Protein AF-A0A967L587-F1 (afdb_monomer_lite)

Radius of gyration: 14.09 Å; chains: 1; bounding box: 35×17×43 Å

Sequence (93 aa):
RRYRFQAWLRAENITTESGPRLEVADADRHSGRVARSPGLVGTRDWVLQQTEFEAGPDTRLLRVGLVRLPSRRVSNQIRGTVRAGGFSLRAVE

pLDDT: mean 90.34, std 9.2, range [59.91, 98.44]

Foldseek 3Di:
DKKKKKWKKWWAAWPACQAKWKWKFQPVDPVTTFWIWHHDHHGDGTDMTMDMGDADPPRPDMDIDIDTDQDPDDPRDTDTDMDIDDIDMDGDD

Structure (mmCIF, N/CA/C/O backbone):
data_AF-A0A967L587-F1
#
_entry.id   AF-A0A967L587-F1
#
loop_
_atom_site.group_PDB
_atom_site.id
_atom_site.type_symbol
_atom_site.label_atom_id
_atom_site.label_alt_id
_atom_site.label_comp_id
_atom_site.label_asym_id
_atom_site.label_entity_id
_atom_site.label_seq_id
_atom_site.pdbx_PDB_ins_code
_atom_site.Cartn_x
_atom_site.Cartn_y
_atom_site.Cartn_z
_atom_site.occupancy
_atom_site.B_iso_or_equiv
_atom_site.auth_seq_id
_atom_site.auth_comp_id
_atom_site.auth_asym_id
_atom_site.auth_atom_id
_atom_site.pdbx_PDB_model_num
ATOM 1 N N . ARG A 1 1 ? -11.641 8.323 15.369 1.00 83.06 1 ARG A N 1
ATOM 2 C CA . ARG A 1 1 ? -10.453 7.561 15.847 1.00 83.06 1 ARG A CA 1
ATOM 3 C C . ARG A 1 1 ? -9.454 7.502 14.704 1.00 83.06 1 ARG A C 1
ATOM 5 O O . ARG A 1 1 ? -9.891 7.251 13.580 1.00 83.06 1 ARG A O 1
ATOM 12 N N . ARG A 1 2 ? -8.171 7.764 14.967 1.00 93.12 2 ARG A N 1
ATOM 13 C CA . ARG A 1 2 ? -7.124 7.759 13.942 1.00 93.12 2 ARG A CA 1
ATOM 14 C C . ARG A 1 2 ? -6.431 6.402 13.892 1.00 93.12 2 ARG A C 1
ATOM 16 O O . ARG A 1 2 ? -6.234 5.748 14.914 1.00 93.12 2 ARG A O 1
ATOM 23 N N . TYR A 1 3 ? -6.099 5.972 12.687 1.00 95.94 3 TYR A N 1
ATOM 24 C CA . TYR A 1 3 ? -5.478 4.686 12.416 1.00 95.94 3 TYR A CA 1
ATOM 25 C C . TYR A 1 3 ? -4.337 4.850 11.423 1.00 95.94 3 TYR A C 1
ATOM 27 O O . TYR A 1 3 ? -4.331 5.769 10.604 1.00 95.94 3 TYR A O 1
ATOM 35 N N . ARG A 1 4 ? -3.404 3.901 11.456 1.00 97.56 4 ARG A N 1
ATOM 36 C CA . ARG A 1 4 ? -2.320 3.771 10.488 1.00 97.56 4 ARG A CA 1
ATOM 37 C C . ARG A 1 4 ? -2.363 2.397 9.843 1.00 97.56 4 ARG A C 1
ATOM 39 O O . ARG A 1 4 ? -2.297 1.381 10.537 1.00 97.56 4 ARG A O 1
ATOM 46 N N . PHE A 1 5 ? -2.426 2.385 8.516 1.00 98.06 5 PHE A N 1
ATOM 47 C CA . PHE A 1 5 ? -2.253 1.192 7.697 1.00 98.06 5 PHE A CA 1
ATOM 48 C C . PHE A 1 5 ? -0.873 1.225 7.045 1.00 98.06 5 PHE A C 1
ATOM 50 O O . PHE A 1 5 ? -0.494 2.234 6.450 1.00 98.06 5 PHE A O 1
ATOM 57 N N . GLN A 1 6 ? -0.116 0.138 7.166 1.00 98.31 6 GLN A N 1
ATOM 58 C CA . GLN A 1 6 ? 1.248 0.053 6.646 1.00 98.31 6 GLN A CA 1
ATOM 59 C C . GLN A 1 6 ? 1.592 -1.361 6.167 1.00 98.31 6 GLN A C 1
ATOM 61 O O . GLN A 1 6 ? 0.984 -2.336 6.614 1.00 98.31 6 GLN A O 1
ATOM 66 N N . ALA A 1 7 ? 2.584 -1.453 5.284 1.00 98.44 7 ALA A N 1
ATOM 67 C CA . ALA A 1 7 ? 3.193 -2.699 4.827 1.00 98.44 7 ALA A CA 1
ATOM 68 C C . ALA A 1 7 ? 4.589 -2.433 4.243 1.00 98.44 7 ALA A C 1
ATOM 70 O O . ALA A 1 7 ? 4.890 -1.320 3.802 1.00 98.44 7 ALA A O 1
ATOM 71 N N . TRP A 1 8 ? 5.425 -3.468 4.189 1.00 98.31 8 TRP A N 1
ATOM 72 C CA . TRP A 1 8 ? 6.681 -3.448 3.442 1.00 98.31 8 TRP A CA 1
ATOM 73 C C . TRP A 1 8 ? 6.420 -3.821 1.990 1.00 98.31 8 TRP A C 1
ATOM 75 O O . TRP A 1 8 ? 5.746 -4.817 1.720 1.00 98.31 8 TRP A O 1
ATOM 85 N N . LEU A 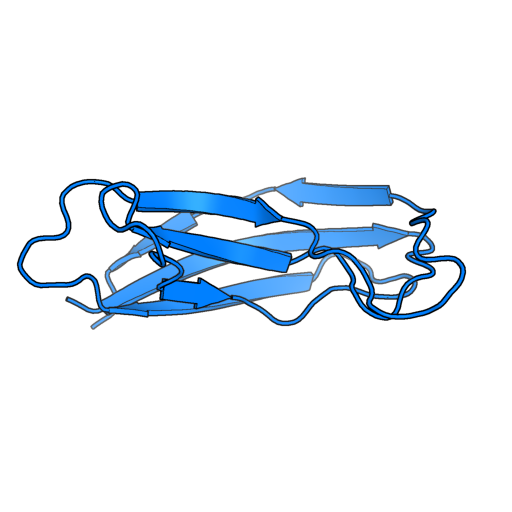1 9 ? 6.943 -3.028 1.055 1.00 97.88 9 LEU A N 1
ATOM 86 C CA . LEU A 1 9 ? 6.798 -3.253 -0.381 1.00 97.88 9 LEU A CA 1
ATOM 87 C C . LEU A 1 9 ? 8.172 -3.271 -1.050 1.00 97.88 9 LEU A C 1
ATOM 89 O O . LEU A 1 9 ? 9.004 -2.415 -0.772 1.00 97.88 9 LEU A O 1
ATOM 93 N N . ARG A 1 10 ? 8.372 -4.195 -1.988 1.00 98.00 10 ARG A N 1
ATOM 94 C CA . ARG A 1 10 ? 9.506 -4.216 -2.921 1.00 98.00 10 ARG A CA 1
ATOM 95 C C . ARG A 1 10 ? 8.971 -4.201 -4.346 1.00 98.00 10 ARG A C 1
ATOM 97 O O . ARG A 1 10 ? 8.061 -4.968 -4.659 1.00 98.00 10 ARG A O 1
ATOM 104 N N . ALA A 1 11 ? 9.535 -3.351 -5.199 1.00 96.94 11 ALA A N 1
ATOM 105 C CA . ALA A 1 11 ? 9.134 -3.211 -6.598 1.00 96.94 11 ALA A CA 1
ATOM 106 C C . ALA A 1 11 ? 10.287 -3.525 -7.548 1.00 96.94 11 ALA A C 1
ATOM 108 O O . ALA A 1 11 ? 11.420 -3.106 -7.329 1.00 96.94 11 ALA A O 1
ATOM 109 N N . GLU A 1 12 ? 9.970 -4.206 -8.642 1.00 97.50 12 GLU A N 1
ATOM 110 C CA . GLU A 1 12 ? 10.901 -4.530 -9.719 1.00 97.50 12 GLU A CA 1
ATOM 111 C C . GLU A 1 12 ? 10.294 -4.072 -11.046 1.00 97.50 12 GLU A C 1
ATOM 113 O O . GLU A 1 12 ? 9.272 -4.603 -11.484 1.00 97.50 12 GLU A O 1
ATOM 118 N N . ASN A 1 13 ? 10.932 -3.084 -11.681 1.00 94.81 13 ASN A N 1
ATOM 119 C CA . ASN A 1 13 ? 10.605 -2.575 -13.015 1.00 94.81 13 ASN A CA 1
ATOM 120 C C . ASN A 1 13 ? 9.140 -2.141 -13.209 1.00 94.81 13 ASN A C 1
ATOM 122 O O . ASN A 1 13 ? 8.532 -2.448 -14.235 1.00 94.81 13 ASN A O 1
ATOM 126 N N . ILE A 1 14 ? 8.573 -1.395 -12.253 1.00 93.56 14 ILE A N 1
ATOM 127 C CA . ILE A 1 14 ? 7.231 -0.813 -12.398 1.00 93.56 14 ILE A CA 1
ATOM 128 C C . ILE A 1 14 ? 7.275 0.367 -13.374 1.00 93.56 14 ILE A C 1
ATOM 130 O O . ILE A 1 14 ? 7.758 1.450 -13.050 1.00 93.56 14 ILE A O 1
ATOM 134 N N . THR A 1 15 ? 6.750 0.150 -14.577 1.00 86.31 15 THR A N 1
ATOM 135 C CA . THR A 1 15 ? 6.906 1.026 -15.763 1.00 86.31 15 THR A CA 1
ATOM 136 C C . THR A 1 15 ? 5.756 2.012 -15.987 1.00 86.31 15 THR A C 1
ATOM 138 O O . THR A 1 15 ? 5.576 2.531 -17.082 1.00 86.31 15 THR A O 1
ATOM 141 N N . THR A 1 16 ? 4.960 2.291 -14.958 1.00 82.81 16 THR A N 1
ATOM 142 C CA . THR A 1 16 ? 3.808 3.202 -15.040 1.00 82.81 16 THR A CA 1
ATOM 143 C C . THR A 1 16 ? 3.979 4.381 -14.090 1.00 82.81 16 THR A C 1
ATOM 145 O O . THR A 1 16 ? 4.532 4.212 -13.005 1.00 82.81 16 THR A O 1
ATOM 148 N N . GLU A 1 17 ? 3.436 5.558 -14.427 1.00 82.38 17 GLU A N 1
ATOM 149 C CA . GLU A 1 17 ? 3.333 6.653 -13.453 1.00 82.38 17 GLU A CA 1
ATOM 150 C C . GLU A 1 17 ? 2.293 6.379 -12.348 1.00 82.38 17 GLU A C 1
ATOM 152 O O . GLU A 1 17 ? 2.331 6.992 -11.281 1.00 82.38 17 GLU A O 1
ATOM 157 N N . SER A 1 18 ? 1.374 5.429 -12.567 1.00 87.38 18 SER A N 1
ATOM 158 C CA . SER A 1 18 ? 0.360 5.023 -11.590 1.00 87.38 18 SER A CA 1
ATOM 159 C C . SER A 1 18 ? 0.694 3.661 -10.977 1.00 87.38 18 SER A C 1
ATOM 161 O O . SER A 1 18 ? 0.018 2.654 -11.198 1.00 87.38 18 SER A O 1
ATOM 163 N N . GLY A 1 19 ? 1.772 3.635 -10.193 1.00 91.81 19 GLY A N 1
ATOM 164 C CA . GLY A 1 19 ? 2.252 2.433 -9.512 1.00 91.81 19 GLY A CA 1
ATOM 165 C C . GLY A 1 19 ? 1.299 1.861 -8.445 1.00 91.81 19 GLY A C 1
ATOM 166 O O . GLY A 1 19 ? 0.356 2.546 -8.022 1.00 91.81 19 GLY A O 1
ATOM 167 N N . PRO A 1 20 ? 1.520 0.620 -7.977 1.00 94.38 20 PRO A N 1
ATOM 168 C CA . PRO A 1 20 ? 0.777 0.040 -6.856 1.00 94.38 20 PRO A CA 1
ATOM 169 C C . PRO A 1 20 ? 0.961 0.838 -5.557 1.00 94.38 20 PRO A C 1
ATOM 171 O O . PRO A 1 20 ? 2.030 1.403 -5.322 1.00 94.38 20 PRO A O 1
ATOM 174 N N . ARG A 1 21 ? -0.080 0.902 -4.721 1.00 95.62 21 ARG A N 1
ATOM 175 C CA . ARG A 1 21 ? -0.099 1.664 -3.457 1.00 95.62 21 ARG A CA 1
ATOM 176 C C . ARG A 1 21 ? -1.025 1.038 -2.430 1.00 95.62 21 ARG A C 1
ATOM 178 O O . ARG A 1 21 ? -1.931 0.293 -2.799 1.00 95.62 21 ARG A O 1
ATOM 185 N N . LEU A 1 22 ? -0.833 1.389 -1.165 1.00 97.56 22 LEU A N 1
ATOM 186 C CA . LEU A 1 22 ? -1.791 1.050 -0.123 1.00 97.56 22 LEU A CA 1
ATOM 187 C C . LEU A 1 22 ? -3.052 1.899 -0.283 1.00 97.56 22 LEU A C 1
ATOM 189 O O . LEU A 1 22 ? -2.967 3.093 -0.576 1.00 97.56 22 LEU A O 1
ATOM 193 N N . GLU A 1 23 ? -4.210 1.284 -0.079 1.00 96.44 23 GLU A N 1
ATOM 194 C CA . GLU A 1 23 ? -5.505 1.955 -0.018 1.00 96.44 23 GLU A CA 1
ATOM 195 C C . GLU A 1 23 ? -6.284 1.497 1.210 1.00 96.44 23 GLU A C 1
ATOM 197 O O . GLU A 1 23 ? -6.258 0.321 1.579 1.00 96.44 23 GLU A O 1
ATOM 202 N N . VAL A 1 24 ? -6.999 2.455 1.795 1.00 96.00 24 VAL A N 1
ATOM 203 C CA . VAL A 1 24 ? -8.055 2.241 2.778 1.00 96.00 24 VAL A CA 1
ATOM 204 C C . VAL A 1 24 ? -9.344 2.809 2.200 1.00 96.00 24 VAL A C 1
ATOM 206 O O . VAL A 1 24 ? -9.380 3.969 1.774 1.00 96.00 24 VAL A O 1
ATOM 209 N N . ALA A 1 25 ? -10.399 2.004 2.194 1.00 93.62 25 ALA A N 1
ATOM 210 C CA . ALA A 1 25 ? -11.737 2.407 1.801 1.00 93.62 25 ALA A CA 1
ATOM 211 C C . ALA A 1 25 ? -12.769 1.949 2.841 1.00 93.62 25 ALA A C 1
ATOM 213 O O . ALA A 1 25 ? -12.692 0.833 3.343 1.00 93.62 25 ALA A O 1
ATOM 214 N N . ASP A 1 26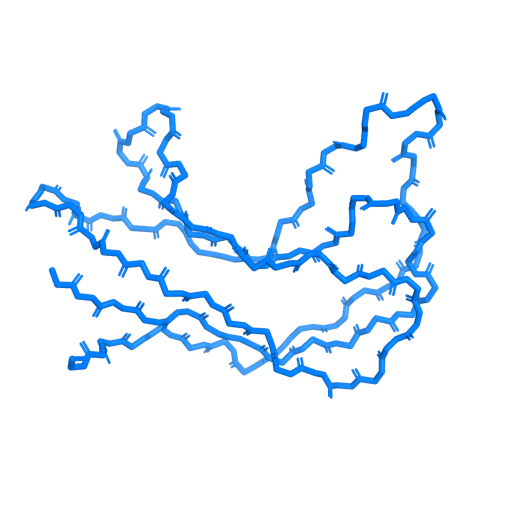 ? -13.734 2.804 3.145 1.00 91.44 26 ASP A N 1
ATOM 215 C CA . ASP A 1 26 ? -14.981 2.471 3.815 1.00 91.44 26 ASP A CA 1
ATOM 216 C C . ASP A 1 26 ? -15.820 1.621 2.856 1.00 91.44 26 ASP A C 1
ATOM 218 O O . ASP A 1 26 ? -16.110 2.039 1.730 1.00 91.44 26 ASP A O 1
ATOM 222 N N . ALA A 1 27 ? -16.126 0.393 3.274 1.00 88.31 27 ALA A N 1
ATOM 223 C CA . ALA A 1 27 ? -16.805 -0.581 2.428 1.00 88.31 27 ALA A CA 1
ATOM 224 C C . ALA A 1 27 ? -18.284 -0.234 2.200 1.00 88.31 27 ALA A C 1
ATOM 226 O O . ALA A 1 27 ? -18.845 -0.635 1.181 1.00 88.31 27 ALA A O 1
ATOM 227 N N . ASP A 1 28 ? -18.884 0.549 3.099 1.00 85.69 28 ASP A N 1
ATOM 228 C CA . ASP A 1 28 ? -20.316 0.853 3.096 1.00 85.69 28 ASP A CA 1
ATOM 229 C C . ASP A 1 28 ? -20.634 2.152 2.325 1.00 85.69 28 ASP A C 1
ATOM 231 O O . ASP A 1 28 ? -21.797 2.493 2.098 1.00 85.69 28 ASP A O 1
ATOM 235 N N . ARG A 1 29 ? -19.609 2.894 1.873 1.00 79.44 29 ARG A N 1
ATOM 236 C CA . ARG A 1 29 ? -19.763 4.171 1.153 1.00 79.44 29 ARG A CA 1
ATOM 237 C C . ARG A 1 29 ? -19.403 4.051 -0.330 1.00 79.44 29 ARG A C 1
ATOM 239 O O . ARG A 1 29 ? -18.301 3.651 -0.690 1.00 79.44 29 ARG A O 1
ATOM 246 N N . HIS A 1 30 ? -20.298 4.518 -1.207 1.00 60.06 30 HIS A N 1
ATOM 247 C CA . HIS A 1 30 ? -20.152 4.427 -2.672 1.00 60.06 30 HIS A CA 1
ATOM 248 C C . HIS A 1 30 ? -18.914 5.153 -3.239 1.00 60.06 30 HIS A C 1
ATOM 250 O O . HIS A 1 30 ? -18.322 4.690 -4.210 1.00 60.06 30 HIS A O 1
ATOM 256 N N . SER A 1 31 ? -18.471 6.261 -2.634 1.00 65.31 31 SER A N 1
ATOM 257 C CA . SER A 1 31 ? -17.211 6.939 -2.991 1.00 65.31 31 SER A CA 1
ATOM 258 C C . SER A 1 31 ? -16.022 6.525 -2.110 1.00 65.31 31 SER A C 1
ATOM 260 O O . SER A 1 31 ? -14.940 7.089 -2.274 1.00 65.31 31 SER A O 1
ATOM 262 N N . GLY A 1 32 ? -16.222 5.549 -1.210 1.00 68.38 32 GLY A N 1
ATOM 263 C CA . GLY A 1 32 ? -15.646 5.342 0.129 1.00 68.38 32 GLY A CA 1
ATOM 264 C C . GLY A 1 32 ? -14.133 5.276 0.321 1.00 68.38 32 GLY A C 1
ATOM 265 O O . GLY A 1 32 ? -13.682 4.820 1.358 1.00 68.38 32 GLY A O 1
ATOM 266 N N . ARG A 1 33 ? -13.301 5.743 -0.606 1.00 81.38 33 ARG A N 1
ATOM 267 C CA 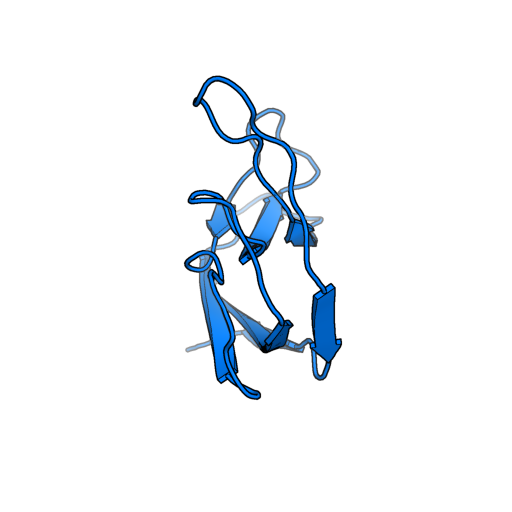. ARG A 1 33 ? -11.864 5.910 -0.370 1.00 81.38 33 ARG A CA 1
ATOM 268 C C . ARG A 1 33 ? -11.621 6.842 0.819 1.00 81.38 33 ARG A C 1
ATOM 270 O O . ARG A 1 33 ? -11.974 8.017 0.764 1.00 81.38 33 ARG A O 1
ATOM 277 N N . VAL A 1 34 ? -10.899 6.335 1.812 1.00 88.75 34 VAL A N 1
ATOM 278 C CA . VAL A 1 34 ? -10.488 7.097 2.994 1.00 88.75 34 VAL A CA 1
ATOM 279 C C . VAL A 1 34 ? -9.067 7.628 2.825 1.00 88.75 34 VAL A C 1
ATOM 281 O O . VAL A 1 34 ? -8.838 8.823 2.977 1.00 88.75 34 VAL A O 1
ATOM 284 N N . ALA A 1 35 ? -8.113 6.770 2.450 1.00 94.19 35 ALA A N 1
ATOM 285 C CA . ALA A 1 35 ? -6.708 7.162 2.338 1.00 94.19 35 ALA A CA 1
ATOM 286 C C . ALA A 1 35 ? -5.917 6.295 1.352 1.00 94.19 35 ALA A C 1
ATOM 288 O O . ALA A 1 35 ? -6.317 5.178 1.011 1.00 94.19 35 ALA A O 1
ATOM 289 N N . ARG A 1 36 ? -4.786 6.828 0.875 1.00 95.62 36 ARG A N 1
ATOM 290 C CA . ARG A 1 36 ? -3.839 6.132 -0.005 1.00 95.62 36 ARG A CA 1
ATOM 291 C C . ARG A 1 36 ? -2.407 6.530 0.322 1.00 95.62 36 ARG A C 1
ATOM 293 O O . ARG A 1 36 ? -2.139 7.696 0.599 1.00 95.62 36 ARG A O 1
ATOM 300 N N . SER A 1 37 ? -1.484 5.583 0.196 1.00 95.94 37 SER A N 1
ATOM 301 C CA . SER A 1 37 ? -0.056 5.905 0.146 1.00 95.94 37 SER A CA 1
ATOM 302 C C . SER A 1 37 ? 0.343 6.424 -1.249 1.00 95.94 37 SER A C 1
ATOM 304 O O . SER A 1 37 ? -0.403 6.252 -2.229 1.00 95.94 37 SER A O 1
ATOM 306 N N . PRO A 1 38 ? 1.543 7.011 -1.394 1.00 93.50 38 PRO A N 1
ATOM 307 C CA . PRO A 1 38 ? 2.174 7.175 -2.698 1.00 93.50 38 PRO A CA 1
ATOM 308 C C . PRO A 1 38 ? 2.298 5.837 -3.443 1.00 93.50 38 PRO A C 1
ATOM 310 O O . PRO A 1 38 ? 2.373 4.768 -2.833 1.00 93.50 38 PRO A O 1
ATOM 313 N N . GLY A 1 39 ? 2.300 5.900 -4.776 1.00 92.75 39 GLY A N 1
ATOM 314 C CA . GLY A 1 39 ? 2.505 4.727 -5.627 1.00 92.75 39 GLY A CA 1
ATOM 315 C C . GLY A 1 39 ? 3.979 4.401 -5.804 1.00 92.75 39 GLY A C 1
ATOM 316 O O . GLY A 1 39 ? 4.786 5.306 -6.002 1.00 92.75 39 GLY A O 1
ATOM 317 N N . LEU A 1 40 ? 4.317 3.113 -5.780 1.00 94.12 40 LEU A N 1
ATOM 318 C CA . LEU A 1 40 ? 5.671 2.640 -6.052 1.00 94.12 40 LEU A CA 1
ATOM 319 C C . LEU A 1 40 ? 5.910 2.522 -7.558 1.00 94.12 40 LEU A C 1
ATOM 321 O O . LEU A 1 40 ? 5.175 1.823 -8.252 1.00 94.12 40 LEU A O 1
ATOM 325 N N . VAL A 1 41 ? 6.950 3.193 -8.049 1.00 93.25 41 VAL A N 1
ATOM 326 C CA . VAL A 1 41 ? 7.366 3.189 -9.460 1.00 93.25 41 VAL A CA 1
ATOM 327 C C . VAL A 1 41 ? 8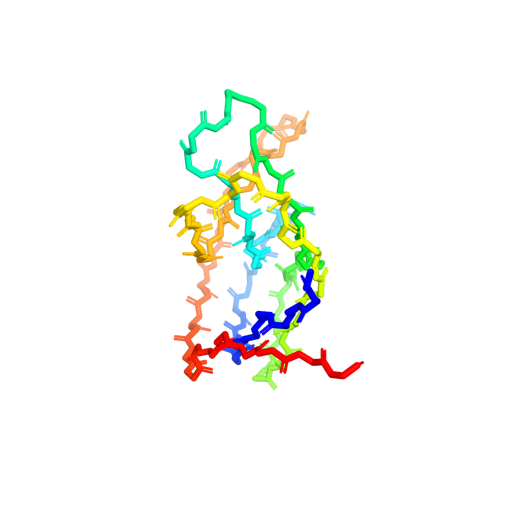.837 2.798 -9.585 1.00 93.25 41 VAL A C 1
ATOM 329 O O . VAL A 1 41 ? 9.613 2.963 -8.637 1.00 93.25 41 VAL A O 1
ATOM 332 N N . GLY A 1 42 ? 9.222 2.305 -10.761 1.00 93.94 42 GLY A N 1
ATOM 333 C CA . GLY A 1 42 ? 10.569 1.820 -11.038 1.00 93.94 42 GLY A CA 1
ATOM 334 C C . GLY A 1 42 ? 10.927 0.580 -10.217 1.00 93.94 42 GLY A C 1
ATOM 335 O O . GLY A 1 42 ? 10.075 -0.268 -9.941 1.00 93.94 42 GLY A O 1
ATOM 336 N N . THR A 1 43 ? 12.201 0.491 -9.843 1.00 96.44 43 THR A N 1
ATOM 337 C CA . THR A 1 43 ? 12.740 -0.563 -8.979 1.00 96.44 43 THR A CA 1
ATOM 338 C C . THR A 1 43 ? 13.084 0.033 -7.622 1.00 96.44 43 THR A C 1
ATOM 340 O O . THR A 1 43 ? 13.759 1.060 -7.536 1.00 96.44 43 THR A O 1
ATOM 343 N N . ARG A 1 44 ? 12.589 -0.596 -6.559 1.00 96.56 44 ARG A N 1
ATOM 344 C CA . ARG A 1 44 ? 12.807 -0.202 -5.166 1.00 96.56 44 ARG A CA 1
ATOM 345 C C . ARG A 1 44 ? 13.017 -1.463 -4.350 1.00 96.56 44 ARG A C 1
ATOM 347 O O . ARG A 1 44 ? 12.220 -2.394 -4.476 1.00 96.56 44 ARG A O 1
ATOM 354 N N . ASP A 1 45 ? 14.044 -1.473 -3.508 1.00 97.12 45 ASP A N 1
ATOM 355 C CA . ASP A 1 45 ? 14.157 -2.499 -2.473 1.00 97.12 45 ASP A CA 1
ATOM 356 C C . ASP A 1 45 ? 13.040 -2.326 -1.426 1.00 97.12 45 ASP A C 1
ATOM 358 O O . ASP A 1 45 ? 12.211 -1.416 -1.541 1.00 97.12 45 ASP A O 1
ATOM 362 N N . TRP A 1 46 ? 12.985 -3.209 -0.430 1.00 97.94 46 TRP A N 1
ATOM 363 C CA . TRP A 1 46 ? 11.983 -3.161 0.630 1.00 97.94 46 TRP A CA 1
ATOM 364 C C . TRP A 1 46 ? 11.893 -1.775 1.277 1.00 97.94 46 TRP A C 1
ATOM 366 O O . TRP A 1 46 ? 12.812 -1.301 1.940 1.00 97.94 46 TRP A O 1
ATOM 376 N N . VAL A 1 47 ? 10.738 -1.140 1.103 1.00 97.44 47 VAL A N 1
ATOM 377 C CA . VAL A 1 47 ? 10.399 0.168 1.658 1.00 97.44 47 VAL A CA 1
ATOM 378 C C . VAL A 1 47 ? 9.090 0.064 2.425 1.00 97.44 47 VAL A C 1
ATOM 380 O O . VAL A 1 47 ? 8.117 -0.529 1.952 1.00 97.44 47 VAL A O 1
ATOM 383 N N . LEU A 1 48 ? 9.059 0.657 3.616 1.00 97.81 48 LEU A N 1
ATOM 384 C CA . LEU A 1 48 ? 7.836 0.780 4.396 1.00 97.81 48 LEU A CA 1
ATOM 385 C C . LEU A 1 48 ? 6.926 1.826 3.740 1.00 97.81 48 LEU A C 1
ATOM 387 O O . LEU A 1 48 ? 7.271 3.006 3.671 1.00 97.81 48 LEU A O 1
ATOM 391 N N . GLN A 1 49 ? 5.754 1.401 3.274 1.00 97.62 49 GLN A N 1
ATOM 392 C CA . GLN A 1 49 ? 4.672 2.302 2.880 1.00 97.62 49 GLN A CA 1
ATOM 393 C C . GLN A 1 49 ? 3.640 2.368 3.993 1.00 97.62 49 GLN A C 1
ATOM 395 O O . GLN A 1 49 ? 3.299 1.354 4.601 1.00 97.62 49 GLN A O 1
ATOM 400 N N . GLN A 1 50 ? 3.126 3.567 4.240 1.00 97.50 50 GLN A N 1
ATOM 401 C CA . GLN A 1 50 ? 2.116 3.801 5.259 1.00 97.50 50 GLN A CA 1
ATOM 402 C C . GLN A 1 50 ? 1.171 4.925 4.848 1.00 97.50 50 GLN A C 1
ATOM 404 O O . GLN A 1 50 ? 1.517 5.806 4.060 1.00 97.50 50 GLN A O 1
ATOM 409 N N . THR A 1 51 ? -0.035 4.882 5.393 1.00 96.94 51 THR A N 1
ATOM 410 C CA . THR A 1 51 ? -1.016 5.955 5.297 1.00 96.94 51 THR A CA 1
ATOM 411 C C . THR A 1 51 ? -1.802 6.016 6.600 1.00 96.94 51 THR A C 1
ATOM 413 O O . THR A 1 51 ? -2.085 4.984 7.216 1.00 96.94 51 THR A O 1
ATOM 416 N N . GLU A 1 52 ? -2.113 7.228 7.039 1.00 96.38 52 GLU A N 1
ATOM 417 C CA . GLU A 1 52 ? -2.965 7.465 8.197 1.00 96.38 52 GLU A CA 1
ATOM 418 C C . GLU A 1 52 ? -4.326 7.954 7.748 1.00 96.38 52 GLU A C 1
ATOM 420 O O . GLU A 1 52 ? -4.461 8.610 6.713 1.00 96.38 52 GLU A O 1
ATOM 425 N N . PHE A 1 53 ? -5.340 7.605 8.526 1.00 94.06 53 PHE A N 1
ATOM 426 C CA . PHE A 1 53 ? -6.707 7.979 8.232 1.00 94.06 53 PHE A CA 1
ATOM 427 C C . PHE A 1 53 ? -7.549 8.039 9.497 1.00 94.06 53 PHE A C 1
ATOM 429 O O . PHE A 1 53 ? -7.217 7.445 10.525 1.00 94.06 53 PHE A O 1
ATOM 436 N N . GLU A 1 54 ? -8.678 8.727 9.397 1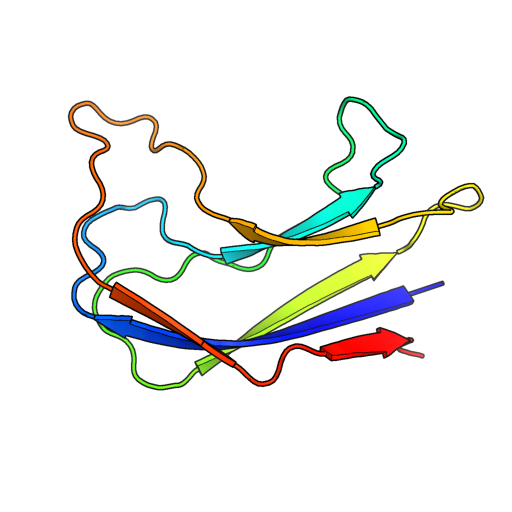.00 93.00 54 GLU A N 1
ATOM 437 C CA . GLU A 1 54 ? -9.703 8.737 10.431 1.00 93.00 54 GLU A CA 1
ATOM 438 C C . GLU A 1 54 ? -10.903 7.927 9.951 1.00 93.00 54 GLU A C 1
ATOM 440 O O . GLU A 1 54 ? -11.400 8.126 8.843 1.00 93.00 54 GLU A O 1
ATOM 445 N N . ALA A 1 55 ? -11.346 6.979 10.777 1.00 88.31 55 ALA A N 1
ATOM 446 C CA . ALA A 1 55 ? -12.600 6.282 10.524 1.00 88.31 55 ALA A CA 1
ATOM 447 C C . ALA A 1 55 ? -13.769 7.225 10.842 1.00 88.31 55 ALA A C 1
ATOM 449 O O . ALA A 1 55 ? -13.734 7.929 11.860 1.00 88.31 55 ALA A O 1
ATOM 450 N N . GLY A 1 56 ? -14.790 7.230 9.982 1.00 84.62 56 GLY A N 1
ATOM 451 C CA . GLY A 1 56 ? -16.010 7.991 10.219 1.00 84.62 56 GLY A CA 1
ATOM 452 C C . GLY A 1 56 ? -16.776 7.456 11.434 1.00 84.62 56 GLY A C 1
ATOM 453 O O . GLY A 1 56 ? -16.561 6.312 11.837 1.00 84.62 56 GLY A O 1
ATOM 454 N N . PRO A 1 57 ? -17.686 8.257 12.018 1.00 86.69 57 PRO A N 1
ATOM 455 C CA . PRO A 1 57 ? -18.453 7.848 13.198 1.00 86.69 57 PRO A CA 1
ATOM 456 C C . PRO A 1 57 ? -19.286 6.578 12.960 1.00 86.69 57 PRO A C 1
ATOM 458 O O . PRO A 1 57 ? -19.443 5.779 13.878 1.00 86.69 57 PRO A O 1
ATOM 461 N N . ASP A 1 58 ? -19.736 6.358 11.722 1.00 88.06 58 ASP A N 1
ATOM 462 C CA . ASP A 1 58 ? -20.563 5.209 11.333 1.00 88.06 58 ASP A CA 1
ATOM 463 C C . ASP A 1 58 ? -19.789 4.117 10.579 1.00 88.06 58 ASP A C 1
ATOM 465 O O . ASP A 1 58 ? -20.392 3.161 10.095 1.00 88.06 58 ASP A O 1
ATOM 469 N N . THR A 1 59 ? -18.465 4.244 10.439 1.00 88.50 59 THR A N 1
ATOM 470 C CA . THR A 1 59 ? -17.658 3.256 9.713 1.00 88.50 59 THR A CA 1
ATOM 471 C C . THR A 1 59 ? -17.613 1.948 10.505 1.00 88.50 59 THR A C 1
ATOM 473 O O . THR A 1 59 ? -17.033 1.888 11.591 1.00 88.50 59 THR A O 1
ATOM 476 N N . ARG A 1 60 ? -18.196 0.880 9.947 1.00 90.31 60 ARG A N 1
ATOM 477 C CA . ARG A 1 60 ? -18.226 -0.463 10.561 1.00 90.31 60 ARG A CA 1
ATOM 478 C C . ARG A 1 60 ? -17.310 -1.463 9.870 1.00 90.31 60 ARG A C 1
ATOM 480 O O . ARG A 1 60 ? -16.878 -2.424 10.502 1.00 90.31 60 ARG A O 1
ATOM 487 N N . LEU A 1 61 ? -16.989 -1.223 8.600 1.00 91.31 61 LEU A N 1
ATOM 488 C CA . LEU A 1 61 ? -16.154 -2.101 7.797 1.00 91.31 61 LEU A CA 1
ATOM 489 C C . LEU A 1 61 ? -15.196 -1.299 6.912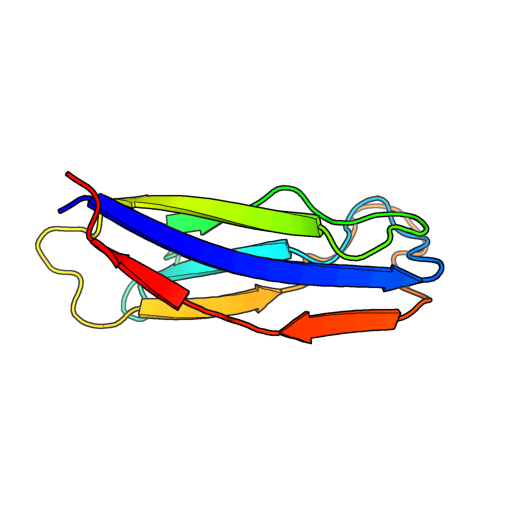 1.00 91.31 61 LEU A C 1
ATOM 491 O O . LEU A 1 61 ? -15.581 -0.360 6.216 1.00 91.31 61 LEU A O 1
ATOM 495 N N . LEU A 1 62 ? -13.929 -1.712 6.914 1.00 92.12 62 LEU A N 1
ATOM 496 C CA . LEU A 1 62 ? -12.889 -1.154 6.058 1.00 92.12 62 LEU A CA 1
ATOM 497 C C . LEU A 1 62 ? -12.364 -2.221 5.101 1.00 92.12 62 LEU A C 1
ATOM 499 O O . LEU A 1 62 ? -12.002 -3.321 5.514 1.00 92.12 62 LEU A O 1
ATOM 503 N N . ARG A 1 63 ? -12.232 -1.854 3.827 1.00 93.62 63 ARG A N 1
ATOM 504 C CA . ARG A 1 63 ? -11.406 -2.561 2.852 1.00 93.62 63 ARG A CA 1
ATOM 505 C C . ARG A 1 63 ? -10.013 -1.944 2.860 1.00 93.62 63 ARG A C 1
ATOM 507 O O . ARG A 1 63 ? -9.855 -0.757 2.576 1.00 93.62 63 ARG A O 1
ATOM 514 N N . VAL A 1 64 ? -9.000 -2.759 3.132 1.00 94.81 64 VAL A N 1
ATOM 515 C CA . VAL A 1 64 ? -7.589 -2.357 3.065 1.00 94.81 64 VAL A CA 1
ATOM 516 C C . VAL A 1 64 ? -6.825 -3.263 2.113 1.00 94.81 64 VAL A C 1
ATOM 518 O O . VAL A 1 64 ? -7.162 -4.437 1.966 1.00 94.81 64 VAL A O 1
ATOM 521 N N . GLY A 1 65 ? -5.792 -2.739 1.461 1.00 95.12 65 GLY A N 1
ATOM 522 C CA . GLY A 1 65 ? -4.936 -3.577 0.629 1.00 95.12 65 GLY A CA 1
ATOM 523 C C . GLY A 1 65 ? -4.021 -2.813 -0.311 1.00 95.12 65 GLY A C 1
ATOM 524 O O . GLY A 1 65 ? -3.874 -1.594 -0.223 1.00 95.12 65 GLY A O 1
ATOM 525 N N . LEU A 1 66 ? -3.405 -3.568 -1.218 1.00 95.00 66 LEU A N 1
ATOM 526 C CA . LEU A 1 66 ? -2.608 -3.049 -2.320 1.00 95.00 66 LEU A CA 1
ATOM 527 C C . LEU A 1 66 ? -3.506 -2.876 -3.548 1.00 95.00 66 LEU A C 1
ATOM 529 O O . LEU A 1 66 ? -4.114 -3.836 -4.015 1.00 95.00 66 LEU A O 1
ATOM 533 N N . VAL A 1 67 ? -3.565 -1.665 -4.096 1.00 93.19 67 VAL A N 1
ATOM 534 C CA . VAL A 1 67 ? -4.361 -1.355 -5.289 1.00 93.19 67 VAL A CA 1
ATOM 535 C C . VAL A 1 67 ? -3.499 -0.739 -6.381 1.00 93.19 67 VAL A C 1
ATOM 537 O O . VAL A 1 67 ? -2.496 -0.070 -6.113 1.00 93.19 67 VAL A O 1
ATOM 540 N N . ARG A 1 68 ? -3.934 -0.902 -7.632 1.00 88.44 68 ARG A N 1
ATOM 541 C CA . ARG A 1 68 ? -3.435 -0.136 -8.776 1.00 88.44 68 ARG A CA 1
ATOM 542 C C . ARG A 1 68 ? -4.570 0.702 -9.341 1.00 88.44 68 ARG A C 1
ATOM 544 O O . ARG A 1 68 ? -5.613 0.171 -9.704 1.00 88.44 68 ARG A O 1
ATOM 551 N N . LEU A 1 69 ? -4.339 2.004 -9.469 1.00 85.56 69 LEU A N 1
ATOM 552 C CA . LEU A 1 69 ? -5.258 2.882 -10.186 1.00 85.56 69 LEU A CA 1
ATOM 553 C C . LEU A 1 69 ? -4.894 2.876 -11.671 1.00 85.56 69 LEU A C 1
ATOM 555 O O . LEU A 1 69 ? -3.699 2.948 -11.980 1.00 85.56 69 LEU A O 1
ATOM 559 N N . PRO A 1 70 ? -5.872 2.824 -12.590 1.00 79.00 70 PRO A N 1
ATOM 560 C CA . PRO A 1 70 ? -5.591 2.960 -14.013 1.00 79.00 70 PRO A CA 1
ATOM 561 C C . PRO A 1 70 ? -4.796 4.244 -14.283 1.00 79.00 70 PRO A C 1
ATOM 563 O O . PRO A 1 70 ? -5.143 5.308 -13.765 1.00 79.00 70 PRO A O 1
ATOM 566 N N . SER A 1 71 ? -3.729 4.155 -15.082 1.00 77.44 71 SER A N 1
ATOM 567 C CA . SER A 1 71 ? -3.093 5.360 -15.624 1.00 77.44 71 SER A CA 1
ATOM 568 C C . SER A 1 71 ? -4.040 6.016 -16.637 1.00 77.44 71 SER A C 1
ATOM 570 O O . SER A 1 71 ? -4.790 5.329 -17.338 1.00 77.44 71 SER A O 1
ATOM 572 N N . ARG A 1 72 ? -4.009 7.354 -16.681 1.00 77.62 72 ARG A N 1
ATOM 573 C CA . ARG A 1 72 ? -4.781 8.180 -17.622 1.00 77.62 72 ARG A CA 1
ATOM 574 C C . ARG A 1 72 ? -4.046 8.415 -18.951 1.00 77.62 72 ARG A C 1
ATOM 576 O O . ARG A 1 72 ? -4.574 9.125 -19.800 1.00 77.62 72 ARG A O 1
ATOM 583 N N . ARG A 1 73 ? -2.834 7.874 -19.130 1.00 77.00 73 ARG A N 1
ATOM 584 C CA . ARG A 1 73 ? -2.059 7.999 -20.374 1.00 77.00 73 ARG A CA 1
ATOM 585 C C . ARG A 1 73 ? -2.432 6.905 -21.376 1.00 77.00 73 ARG A C 1
ATOM 587 O O . ARG A 1 73 ? -2.855 5.813 -20.998 1.00 77.00 73 ARG A O 1
ATOM 594 N N . VAL A 1 74 ? -2.249 7.208 -22.663 1.00 59.91 74 VAL A N 1
ATOM 595 C CA . VAL A 1 74 ? -2.340 6.228 -23.756 1.00 59.91 74 VAL A CA 1
ATOM 596 C C . VAL A 1 74 ? -1.234 5.183 -23.542 1.00 59.91 74 VAL A C 1
ATOM 598 O O . VAL A 1 74 ? -0.090 5.557 -23.309 1.00 59.91 74 VAL A O 1
ATOM 601 N N . SER A 1 75 ? -1.578 3.889 -23.582 1.00 61.22 75 SER A N 1
ATOM 602 C CA . SER A 1 75 ? -0.736 2.756 -23.136 1.00 61.22 75 SER A CA 1
ATOM 603 C C . SER A 1 75 ? -0.520 2.676 -21.611 1.00 61.22 75 SER A C 1
ATOM 605 O O . SER A 1 75 ? 0.582 2.811 -21.089 1.00 61.22 75 SER A O 1
ATOM 607 N N . ASN A 1 76 ? -1.595 2.416 -20.862 1.00 66.06 76 ASN A N 1
ATOM 608 C CA . ASN A 1 76 ? -1.587 2.344 -19.394 1.00 66.06 76 ASN A CA 1
ATOM 609 C C . ASN A 1 76 ? -1.201 0.964 -18.819 1.00 66.06 76 ASN A C 1
ATOM 611 O O . ASN A 1 76 ? -1.445 0.708 -17.629 1.00 66.06 76 ASN A O 1
ATOM 615 N N . GLN A 1 77 ? -0.649 0.062 -19.637 1.00 78.31 77 GLN A N 1
ATOM 616 C CA . GLN A 1 77 ? -0.263 -1.281 -19.204 1.00 78.31 77 GLN A CA 1
ATOM 617 C C . GLN A 1 77 ? 0.817 -1.195 -18.119 1.00 78.31 77 GLN A C 1
ATOM 619 O O . GLN A 1 77 ? 1.723 -0.367 -18.180 1.00 78.31 77 GLN A O 1
ATOM 624 N N . ILE A 1 78 ? 0.702 -2.033 -17.090 1.00 86.38 78 ILE A N 1
ATOM 625 C CA . ILE A 1 78 ? 1.750 -2.190 -16.080 1.00 86.38 78 ILE A CA 1
ATOM 626 C C . ILE A 1 78 ? 2.587 -3.410 -16.430 1.00 86.38 78 ILE A C 1
ATOM 628 O O . ILE A 1 78 ? 2.054 -4.483 -16.698 1.00 86.38 78 ILE A O 1
ATOM 632 N N . ARG A 1 79 ? 3.904 -3.244 -16.384 1.00 89.12 79 ARG A N 1
ATOM 633 C CA . ARG A 1 79 ? 4.873 -4.337 -16.322 1.00 89.12 79 ARG A CA 1
ATOM 634 C C . ARG A 1 79 ? 5.632 -4.235 -15.001 1.00 89.12 79 ARG A C 1
ATOM 636 O O . ARG A 1 79 ? 5.708 -3.148 -14.427 1.00 89.12 79 ARG A O 1
ATOM 643 N N . GLY A 1 80 ? 6.178 -5.363 -14.555 1.00 92.88 80 GLY A N 1
ATOM 644 C CA . GLY A 1 80 ? 6.979 -5.479 -13.341 1.00 92.88 80 GLY A CA 1
ATOM 645 C C . GLY A 1 80 ? 6.271 -6.267 -12.243 1.00 92.88 80 GLY A C 1
ATOM 646 O O . GLY A 1 80 ? 5.168 -6.777 -12.443 1.00 92.88 80 GLY A O 1
ATOM 647 N N . THR A 1 81 ? 6.912 -6.344 -11.081 1.00 95.56 81 THR A N 1
ATOM 648 C CA . THR A 1 81 ? 6.438 -7.125 -9.931 1.00 95.56 81 THR A CA 1
ATOM 649 C C . THR A 1 81 ? 6.464 -6.270 -8.674 1.00 95.56 81 THR A C 1
ATOM 651 O O . THR A 1 81 ? 7.434 -5.552 -8.430 1.00 95.56 81 THR A O 1
ATOM 654 N N . VAL A 1 82 ? 5.420 -6.377 -7.848 1.00 95.81 82 VAL A N 1
ATOM 655 C CA . VAL A 1 82 ? 5.437 -5.883 -6.466 1.00 95.81 82 VAL A CA 1
ATOM 656 C C . VAL A 1 82 ? 5.268 -7.057 -5.519 1.00 95.81 82 VAL A C 1
ATOM 658 O O . VAL A 1 82 ? 4.320 -7.829 -5.646 1.00 95.81 82 VAL A O 1
ATOM 661 N N . ARG A 1 83 ? 6.184 -7.174 -4.556 1.00 97.25 83 ARG A N 1
ATOM 662 C CA . ARG A 1 83 ? 6.047 -8.062 -3.398 1.00 97.25 83 ARG A CA 1
ATOM 663 C C . ARG A 1 83 ? 5.657 -7.212 -2.199 1.00 97.25 83 ARG A C 1
ATOM 665 O O . ARG A 1 83 ? 6.224 -6.139 -2.005 1.00 97.25 83 ARG A O 1
ATOM 672 N N . ALA A 1 84 ? 4.691 -7.680 -1.419 1.00 97.31 84 ALA A N 1
ATOM 673 C CA . ALA A 1 84 ? 4.211 -6.979 -0.238 1.00 97.31 84 ALA A CA 1
ATOM 674 C C . ALA A 1 84 ? 4.072 -7.948 0.936 1.00 97.31 84 ALA A C 1
ATOM 676 O O . ALA A 1 84 ? 3.652 -9.090 0.752 1.00 97.31 84 ALA A O 1
ATOM 677 N N . GLY A 1 85 ? 4.422 -7.487 2.133 1.00 97.50 85 GLY A N 1
ATOM 678 C CA . GLY A 1 85 ? 4.370 -8.290 3.350 1.00 97.50 85 GLY A CA 1
ATOM 679 C C . GLY A 1 85 ? 4.356 -7.429 4.609 1.00 97.50 85 GLY A C 1
ATOM 680 O O . GLY A 1 85 ? 4.567 -6.217 4.553 1.00 97.50 85 GLY A O 1
ATOM 681 N N . GLY A 1 86 ? 4.081 -8.056 5.755 1.00 97.50 86 GLY A N 1
ATOM 682 C CA . GLY A 1 86 ? 4.035 -7.353 7.041 1.00 97.50 86 GLY A CA 1
ATOM 683 C C . GLY A 1 86 ? 2.926 -6.301 7.118 1.00 97.50 86 GLY A C 1
ATOM 684 O O . GLY A 1 86 ? 3.141 -5.222 7.667 1.00 97.50 86 GLY A O 1
ATOM 685 N N . PHE A 1 87 ? 1.763 -6.587 6.528 1.00 98.06 87 PHE A N 1
ATOM 686 C CA . PHE A 1 87 ? 0.601 -5.708 6.615 1.00 98.06 87 PHE A CA 1
ATOM 687 C C . PHE A 1 87 ? 0.169 -5.539 8.073 1.00 98.06 87 PHE A C 1
ATOM 689 O O . PHE A 1 87 ? 0.018 -6.519 8.799 1.00 98.06 87 PHE A O 1
ATOM 696 N N . SER A 1 88 ? -0.077 -4.299 8.491 1.00 97.88 88 SER A N 1
ATOM 697 C CA . SER A 1 88 ? -0.626 -4.011 9.815 1.00 97.88 88 SER A CA 1
ATOM 698 C C . SER A 1 88 ? -1.555 -2.806 9.776 1.00 97.88 88 SER A C 1
ATOM 700 O O . SER A 1 88 ? -1.244 -1.806 9.124 1.00 97.88 88 SER A O 1
ATOM 702 N N . LEU A 1 89 ? -2.645 -2.889 10.531 1.00 96.88 89 LEU A N 1
ATOM 703 C CA . LEU A 1 89 ? -3.563 -1.793 10.806 1.00 96.88 89 LEU A CA 1
ATOM 704 C C . LEU A 1 89 ? -3.630 -1.602 12.321 1.00 96.88 89 LEU A C 1
ATOM 706 O O . LEU A 1 89 ? -3.943 -2.544 13.044 1.00 96.88 89 LEU A O 1
ATOM 710 N N . ARG A 1 90 ? -3.326 -0.396 12.800 1.00 96.44 90 ARG A N 1
ATOM 711 C CA . ARG A 1 90 ? -3.329 -0.075 14.235 1.00 96.44 90 ARG A CA 1
ATOM 712 C C . ARG A 1 90 ? -3.947 1.288 14.496 1.00 96.44 90 ARG A C 1
ATOM 714 O O . ARG A 1 90 ? -3.872 2.163 13.634 1.00 96.44 90 ARG A O 1
ATOM 721 N N . ALA A 1 91 ? -4.535 1.466 15.674 1.00 94.69 91 ALA A N 1
ATOM 722 C CA . ALA A 1 91 ? -4.871 2.798 16.163 1.00 94.69 91 ALA A CA 1
ATOM 723 C C . ALA A 1 91 ? -3.581 3.605 16.378 1.00 94.69 91 ALA A C 1
ATOM 725 O O . ALA A 1 91 ? -2.535 3.031 16.692 1.00 94.69 91 ALA A O 1
ATOM 726 N N . VAL A 1 92 ? -3.657 4.915 16.177 1.00 93.94 92 VAL A N 1
ATOM 727 C CA . VAL A 1 92 ? -2.601 5.861 16.556 1.00 93.94 92 VAL A CA 1
ATOM 728 C C . VAL A 1 92 ? -3.210 6.903 17.488 1.00 93.94 92 VAL A C 1
ATOM 730 O O . VAL A 1 92 ? -4.384 7.247 17.323 1.00 93.94 92 VAL A O 1
ATOM 733 N N . GLU A 1 93 ? -2.432 7.316 18.487 1.00 75.75 93 GLU A N 1
ATOM 734 C CA . GLU A 1 93 ? -2.797 8.382 19.430 1.00 75.75 93 GLU A CA 1
ATOM 735 C C . GLU A 1 93 ? -2.905 9.743 18.730 1.00 75.75 93 GLU A C 1
ATOM 737 O O . GLU A 1 93 ? -2.111 10.002 17.791 1.00 75.75 93 GLU A O 1
#

Secondary structure (DSSP, 8-state):
-EEEEEEEEEEEEE-SSS--EEEEEETTSTT-EEEEPPPP-EEEEEEEEEEEEE--TT---EEEEEE-PPPSSSS----SEEEEEEEEEEEE-